Protein AF-W1TRA7-F1 (afdb_monomer_lite)

Secondary structure (DSSP, 8-state):
---HHHHHHHHHHHHHHHHHHTTT-HHHHHHHHHHHHHHHHHHHHHHHHHHHHHHT-S-HHHHHHHIIIIIS---HHHHHHHHT--HHHHHHHHHHHHHHHHHHT--

Organism: NCBI:txid1403946

Foldseek 3Di:
DDPLVVVLVVLVVVLVVVCVVCVPPVVVNVVVCVVSVVVSVVSVVVLVVQLVLLVPDPDPLLSLLSCCCPVVVDDLVRSCVVVVHDSVVSVVSPVVSVVVSVVVPPD

Radius of gyration: 18.51 Å; chains: 1; bounding box: 35×36×48 Å

Structure (mmCIF, N/CA/C/O backbone):
data_AF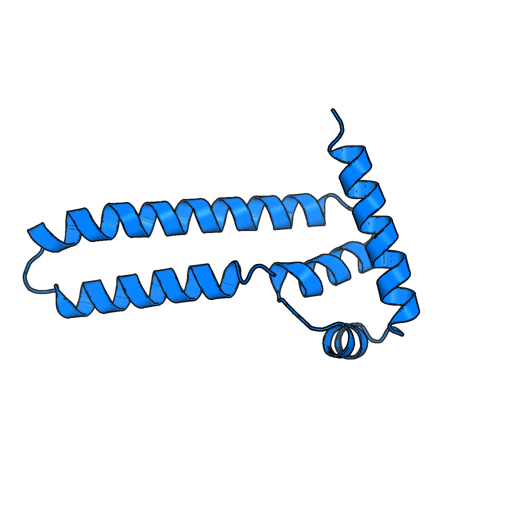-W1TRA7-F1
#
_entry.id   AF-W1TRA7-F1
#
loop_
_atom_site.group_PDB
_atom_site.id
_atom_site.type_symbol
_atom_site.label_atom_id
_atom_site.label_alt_id
_atom_site.label_comp_id
_atom_site.label_asym_id
_atom_site.label_entity_id
_atom_site.label_seq_id
_atom_site.pdbx_PDB_ins_code
_atom_site.Cartn_x
_atom_site.Cartn_y
_atom_site.Cartn_z
_atom_site.occupancy
_atom_site.B_iso_or_equiv
_atom_site.auth_seq_id
_atom_site.auth_comp_id
_atom_site.auth_asym_id
_atom_site.auth_atom_id
_atom_site.pdbx_PDB_model_num
ATOM 1 N N . MET A 1 1 ? -10.633 -0.320 -7.398 1.00 44.34 1 MET A N 1
ATOM 2 C CA . MET A 1 1 ? -9.778 -0.055 -6.219 1.00 44.34 1 MET A CA 1
ATOM 3 C C . MET A 1 1 ? -8.378 -0.496 -6.589 1.00 44.34 1 MET A C 1
ATOM 5 O O . MET A 1 1 ? -8.247 -1.541 -7.207 1.00 44.34 1 MET A O 1
ATOM 9 N N . TYR A 1 2 ? -7.412 0.391 -6.373 1.00 53.34 2 TYR A N 1
ATOM 10 C CA . TYR A 1 2 ? -6.132 0.454 -7.075 1.00 53.34 2 TYR A CA 1
ATOM 11 C C . TYR A 1 2 ? -5.214 -0.737 -6.773 1.00 53.34 2 TYR A C 1
ATOM 13 O O . TYR A 1 2 ? -4.899 -1.021 -5.624 1.00 53.34 2 TYR A O 1
ATOM 21 N N . TYR A 1 3 ? -4.753 -1.392 -7.833 1.00 72.50 3 TYR A N 1
ATOM 22 C CA . TYR A 1 3 ? -3.840 -2.528 -7.805 1.00 72.50 3 TYR A CA 1
ATOM 23 C C . TYR A 1 3 ? -2.380 -2.055 -7.887 1.00 72.50 3 TYR A C 1
ATOM 25 O O . TYR A 1 3 ? -1.631 -2.616 -8.670 1.00 72.50 3 TYR A O 1
ATOM 33 N N . LYS A 1 4 ? -1.972 -1.001 -7.156 1.00 79.25 4 LYS A N 1
ATOM 34 C CA . LYS A 1 4 ? -0.689 -0.294 -7.403 1.00 79.25 4 LYS A CA 1
ATOM 35 C C . LYS A 1 4 ? 0.517 -1.244 -7.505 1.00 79.25 4 LYS A C 1
ATOM 37 O O . LYS A 1 4 ? 1.239 -1.182 -8.491 1.00 79.25 4 LYS A O 1
ATOM 42 N N . ARG A 1 5 ? 0.683 -2.187 -6.565 1.00 85.00 5 ARG A N 1
ATOM 43 C CA . ARG A 1 5 ? 1.761 -3.199 -6.630 1.00 85.00 5 ARG A CA 1
ATOM 44 C C . ARG A 1 5 ? 1.660 -4.113 -7.847 1.00 85.00 5 ARG A C 1
ATOM 46 O O . ARG A 1 5 ? 2.608 -4.208 -8.611 1.00 85.00 5 ARG A O 1
ATOM 53 N N . LEU A 1 6 ? 0.499 -4.731 -8.052 1.00 86.12 6 LEU A N 1
ATOM 54 C CA . LEU A 1 6 ? 0.263 -5.615 -9.196 1.00 86.12 6 LEU A CA 1
ATOM 55 C C . LEU A 1 6 ? 0.397 -4.860 -10.533 1.00 86.12 6 LEU A C 1
ATOM 57 O O . LEU A 1 6 ? 0.816 -5.428 -11.531 1.00 86.12 6 LEU A O 1
ATOM 61 N N . TYR A 1 7 ? 0.057 -3.575 -10.568 1.00 86.44 7 TYR A N 1
ATOM 62 C CA . TYR A 1 7 ? 0.236 -2.706 -11.725 1.00 86.44 7 TYR A CA 1
ATOM 63 C C . TYR A 1 7 ? 1.722 -2.482 -12.019 1.00 86.44 7 TYR A C 1
ATOM 65 O O . TYR A 1 7 ? 2.147 -2.736 -13.140 1.00 86.44 7 TYR A O 1
ATOM 73 N N . ILE A 1 8 ? 2.519 -2.114 -11.010 1.00 89.12 8 ILE A N 1
ATOM 74 C CA . ILE A 1 8 ? 3.979 -1.983 -11.136 1.00 89.12 8 ILE A CA 1
ATOM 75 C C . ILE A 1 8 ? 4.607 -3.309 -11.589 1.00 89.12 8 ILE A C 1
ATOM 77 O O . ILE A 1 8 ? 5.446 -3.315 -12.484 1.00 89.12 8 ILE A O 1
ATOM 81 N N . GLU A 1 9 ? 4.189 -4.437 -11.010 1.00 90.38 9 GLU A N 1
ATOM 82 C CA . GLU A 1 9 ? 4.665 -5.770 -11.403 1.00 90.38 9 GLU A CA 1
ATOM 83 C C . GLU A 1 9 ? 4.348 -6.081 -12.872 1.00 90.38 9 GLU A C 1
ATOM 85 O O . GLU A 1 9 ? 5.222 -6.553 -13.597 1.00 90.38 9 GLU A O 1
ATOM 90 N N . ASN A 1 10 ? 3.137 -5.762 -13.339 1.00 89.50 10 ASN A N 1
ATOM 91 C CA . ASN A 1 10 ? 2.763 -5.938 -14.744 1.00 89.50 10 ASN A CA 1
ATOM 92 C C . ASN A 1 10 ? 3.554 -5.016 -15.683 1.00 89.50 10 ASN A C 1
ATOM 94 O O . ASN A 1 10 ? 3.980 -5.471 -16.745 1.00 89.50 10 ASN A O 1
ATOM 98 N N . LEU A 1 11 ? 3.785 -3.753 -15.304 1.00 88.56 11 LEU A N 1
ATOM 99 C CA . LEU A 1 11 ? 4.616 -2.831 -16.087 1.00 88.56 11 LEU A CA 1
ATOM 100 C C . LEU A 1 11 ? 6.044 -3.367 -16.228 1.00 88.56 11 LEU A C 1
ATOM 102 O O . LEU A 1 11 ? 6.573 -3.441 -17.333 1.00 88.56 11 LEU A O 1
ATOM 106 N N . LYS A 1 12 ? 6.642 -3.825 -15.121 1.00 91.25 12 LYS A N 1
ATOM 107 C CA . LYS A 1 12 ? 7.982 -4.428 -15.122 1.00 91.25 12 LYS A CA 1
ATOM 108 C C . LYS A 1 12 ? 8.048 -5.690 -15.980 1.00 91.25 12 LYS A C 1
ATOM 110 O O . LYS A 1 12 ? 9.005 -5.858 -16.727 1.00 91.25 12 LYS A O 1
ATOM 115 N N . ALA A 1 13 ? 7.042 -6.561 -15.891 1.00 90.94 13 ALA A N 1
ATOM 116 C CA . ALA A 1 13 ? 6.983 -7.782 -16.692 1.00 90.94 13 ALA A CA 1
ATOM 117 C C . ALA A 1 13 ? 6.838 -7.487 -18.194 1.00 90.94 13 ALA A C 1
ATOM 119 O O . ALA A 1 13 ? 7.460 -8.160 -19.010 1.00 90.94 13 ALA A O 1
ATOM 120 N N . THR A 1 14 ? 6.051 -6.469 -18.551 1.00 87.50 14 THR A N 1
ATOM 121 C CA . THR A 1 14 ? 5.879 -6.030 -19.945 1.00 87.50 14 THR A CA 1
ATOM 122 C C . THR A 1 14 ? 7.188 -5.475 -20.499 1.00 87.50 14 THR A C 1
ATOM 124 O O . THR A 1 14 ? 7.642 -5.923 -21.546 1.00 87.50 14 THR A O 1
ATOM 127 N N . LEU A 1 15 ? 7.851 -4.596 -19.743 1.00 87.19 15 LEU A N 1
ATOM 128 C CA . LEU A 1 15 ? 9.148 -4.037 -20.118 1.00 87.19 15 LEU A CA 1
ATOM 129 C C . LEU A 1 15 ? 10.211 -5.128 -20.320 1.00 87.19 15 LEU A C 1
ATOM 131 O O . LEU A 1 15 ? 10.984 -5.079 -21.273 1.00 87.19 15 LEU A O 1
ATOM 135 N N . GLU A 1 16 ? 10.251 -6.128 -19.437 1.00 88.94 16 GLU A N 1
ATOM 136 C CA . GLU A 1 16 ? 11.179 -7.253 -19.576 1.00 88.94 16 GLU A CA 1
ATOM 137 C C . GLU A 1 16 ? 10.878 -8.092 -20.826 1.00 88.94 16 GLU A C 1
ATOM 139 O O . GLU A 1 16 ? 11.793 -8.468 -21.556 1.00 88.94 16 GLU A O 1
ATOM 144 N N . HIS A 1 17 ? 9.601 -8.325 -21.131 1.00 86.25 17 HIS A N 1
ATOM 145 C CA . HIS A 1 17 ? 9.210 -9.019 -22.353 1.00 86.25 17 HIS A CA 1
ATOM 146 C C . HIS A 1 17 ? 9.618 -8.248 -23.620 1.00 86.25 17 HIS A C 1
ATOM 148 O O . HIS A 1 17 ? 10.180 -8.828 -24.552 1.00 86.25 17 HIS A O 1
ATOM 154 N N . ASP A 1 18 ? 9.403 -6.932 -23.645 1.00 82.88 18 ASP A N 1
ATOM 155 C CA . ASP A 1 18 ? 9.763 -6.083 -24.783 1.00 82.88 18 ASP A CA 1
ATOM 156 C C . ASP A 1 18 ? 11.286 -6.027 -24.994 1.00 82.88 18 ASP A C 1
ATOM 158 O O . ASP A 1 18 ? 11.768 -6.087 -26.134 1.00 82.88 18 ASP A O 1
ATOM 162 N N . ARG A 1 19 ? 12.064 -6.021 -23.902 1.00 83.62 19 ARG A N 1
ATOM 163 C CA . ARG A 1 19 ? 13.530 -6.174 -23.931 1.00 83.62 19 ARG A CA 1
ATOM 164 C C . ARG A 1 19 ? 13.968 -7.475 -24.586 1.00 83.62 19 ARG A C 1
ATOM 166 O O . ARG A 1 19 ? 14.921 -7.476 -25.369 1.00 83.62 19 ARG A O 1
ATOM 173 N N . GLU A 1 20 ? 13.298 -8.583 -24.279 1.00 84.94 20 GLU A N 1
ATOM 174 C CA . GLU A 1 20 ? 13.596 -9.882 -24.884 1.00 84.94 20 GLU A CA 1
ATOM 175 C C . GLU A 1 20 ? 13.286 -9.901 -26.386 1.00 84.94 20 GLU A C 1
ATOM 177 O O . GLU A 1 20 ? 14.099 -10.400 -27.171 1.00 84.94 20 GLU A O 1
ATOM 182 N N . LEU A 1 21 ? 12.153 -9.324 -26.803 1.00 78.19 21 LEU A N 1
ATOM 183 C CA . LEU A 1 21 ? 11.727 -9.290 -28.206 1.00 78.19 21 LEU A CA 1
ATOM 184 C C . LEU A 1 21 ? 12.618 -8.402 -29.083 1.00 78.19 21 LEU A C 1
ATOM 186 O O . LEU A 1 21 ? 12.899 -8.742 -30.234 1.00 78.19 21 LEU A O 1
ATOM 190 N N . VAL A 1 22 ? 13.077 -7.269 -28.551 1.00 76.00 22 VAL A N 1
ATOM 191 C CA . VAL A 1 22 ? 13.805 -6.242 -29.317 1.00 76.00 22 VAL A CA 1
ATOM 192 C C . VAL A 1 22 ? 15.320 -6.291 -29.043 1.00 76.00 22 VAL A C 1
ATOM 194 O O . VAL A 1 22 ? 16.084 -5.448 -29.512 1.00 76.00 22 VAL A O 1
ATOM 197 N N . LYS A 1 23 ? 15.802 -7.362 -28.396 1.00 72.25 23 LYS A N 1
ATOM 198 C CA . LYS A 1 23 ? 17.215 -7.632 -28.050 1.00 72.25 23 LYS A CA 1
ATOM 199 C C . LYS A 1 23 ? 18.219 -7.480 -29.208 1.00 72.25 23 LYS A C 1
ATOM 201 O O . LYS A 1 23 ? 19.411 -7.308 -28.969 1.00 72.25 23 LYS A O 1
ATOM 206 N N . LEU A 1 24 ? 17.751 -7.546 -30.459 1.00 69.50 24 LEU A N 1
ATOM 207 C CA . LEU A 1 24 ? 18.550 -7.420 -31.686 1.00 69.50 24 LEU A CA 1
ATOM 208 C C . LEU A 1 24 ? 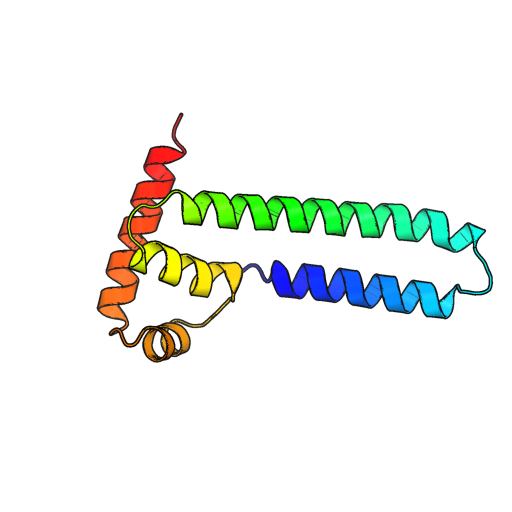18.477 -6.027 -32.360 1.00 69.50 24 LEU A C 1
ATOM 210 O O . LEU A 1 24 ? 19.143 -5.827 -33.372 1.00 69.50 24 LEU A O 1
ATOM 214 N N . SER A 1 25 ? 17.706 -5.064 -31.833 1.00 69.62 25 SER A N 1
ATOM 215 C CA . SER A 1 25 ? 17.550 -3.705 -32.394 1.00 69.62 25 SER A CA 1
ATOM 216 C C . SER A 1 25 ? 17.524 -2.613 -31.298 1.00 69.62 25 SER A C 1
ATOM 218 O O . SER A 1 25 ? 16.457 -2.086 -30.968 1.00 69.62 25 SER A O 1
ATOM 220 N N . PRO A 1 26 ? 18.693 -2.196 -30.776 1.00 68.12 26 PRO A N 1
ATOM 221 C CA . PRO A 1 26 ? 18.810 -1.306 -29.610 1.00 68.12 26 PRO A CA 1
ATOM 222 C C . PRO A 1 26 ? 18.181 0.089 -29.773 1.00 68.12 26 PRO A C 1
ATOM 224 O O . PRO A 1 26 ? 17.689 0.667 -28.808 1.00 68.12 26 PRO A O 1
ATOM 227 N N . GLU A 1 27 ? 18.170 0.643 -30.989 1.00 69.75 27 GLU A N 1
ATOM 228 C CA . GLU A 1 27 ? 17.709 2.020 -31.243 1.00 69.75 27 GLU A CA 1
ATOM 229 C C . GLU A 1 27 ? 16.189 2.195 -31.081 1.00 69.75 27 GLU A C 1
ATOM 231 O O . GLU A 1 27 ? 15.727 3.252 -30.654 1.00 69.75 27 GLU A O 1
ATOM 236 N N . HIS A 1 28 ? 15.404 1.150 -31.366 1.00 65.50 28 HIS A N 1
ATOM 237 C CA . HIS A 1 28 ? 13.950 1.152 -31.154 1.00 65.50 28 HIS A CA 1
ATOM 238 C C . HIS A 1 28 ? 13.577 0.911 -29.684 1.00 65.50 28 HIS A C 1
ATOM 240 O O . HIS A 1 28 ? 12.536 1.380 -29.228 1.00 65.50 28 HIS A O 1
ATOM 246 N N . LEU A 1 29 ? 14.455 0.226 -28.947 1.00 65.50 29 LEU A N 1
ATOM 247 C CA . LEU A 1 29 ? 14.289 -0.135 -27.542 1.00 65.50 29 LEU A CA 1
ATOM 248 C C . LEU A 1 29 ? 14.353 1.119 -26.652 1.00 65.50 29 LEU A C 1
ATOM 250 O O . LEU A 1 29 ? 13.444 1.375 -25.870 1.00 65.50 29 LEU A O 1
ATOM 254 N N . A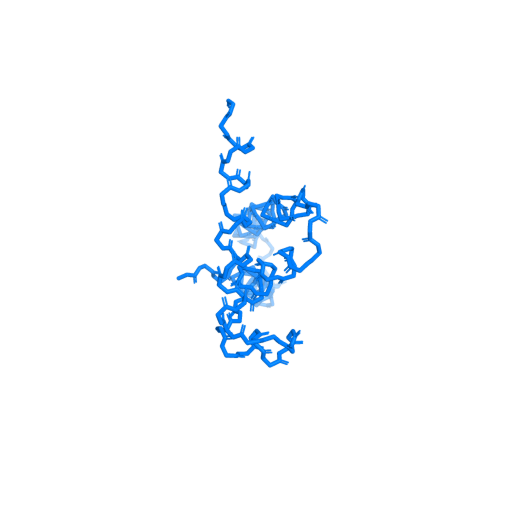LA A 1 30 ? 15.357 1.978 -26.864 1.00 70.69 30 ALA A N 1
ATOM 255 C CA . ALA A 1 30 ? 15.638 3.116 -25.984 1.00 70.69 30 ALA A CA 1
ATOM 256 C C . ALA A 1 30 ? 14.452 4.085 -25.802 1.00 70.69 30 ALA A C 1
ATOM 258 O O . ALA A 1 30 ? 14.234 4.614 -24.710 1.00 70.69 30 ALA A O 1
ATOM 259 N N . ARG A 1 31 ? 13.660 4.326 -26.857 1.00 70.38 31 ARG A N 1
ATOM 260 C CA . ARG A 1 31 ? 12.524 5.259 -26.787 1.00 70.38 31 ARG A CA 1
ATOM 261 C C . ARG A 1 31 ? 11.314 4.668 -26.060 1.00 70.38 31 ARG A C 1
ATOM 263 O O . ARG A 1 31 ? 10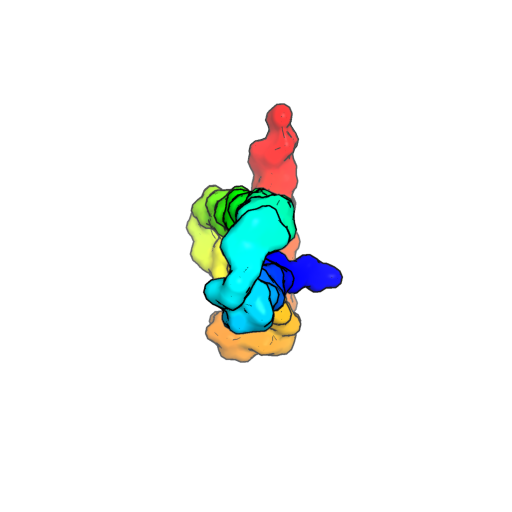.635 5.415 -25.364 1.00 70.38 31 ARG A O 1
ATOM 270 N N . ILE A 1 32 ? 11.046 3.375 -26.238 1.00 69.25 32 ILE A N 1
ATOM 271 C CA . ILE A 1 32 ? 9.931 2.673 -25.582 1.00 69.25 32 ILE A CA 1
ATOM 272 C C . ILE A 1 32 ? 10.251 2.511 -24.094 1.00 69.25 32 ILE A C 1
ATOM 274 O O . ILE A 1 32 ? 9.477 2.944 -23.245 1.00 69.25 32 ILE A O 1
ATOM 278 N N . GLU A 1 33 ? 11.464 2.050 -23.781 1.00 80.25 33 GLU A N 1
ATOM 279 C CA . GLU A 1 33 ? 11.899 1.858 -22.397 1.00 80.25 33 GLU A CA 1
ATOM 280 C C . GLU A 1 33 ? 11.882 3.145 -21.572 1.00 80.25 33 GLU A C 1
ATOM 282 O O . GLU A 1 33 ? 11.573 3.102 -20.388 1.00 80.25 33 GLU A O 1
ATOM 287 N N . THR A 1 34 ? 12.216 4.296 -22.166 1.00 83.19 34 THR A N 1
ATOM 288 C CA . THR A 1 34 ? 12.272 5.558 -21.409 1.00 83.19 34 THR A CA 1
ATOM 289 C C . THR A 1 34 ? 10.905 5.936 -20.831 1.00 83.19 34 THR A C 1
ATOM 291 O O . THR A 1 34 ? 10.827 6.409 -19.698 1.00 83.19 34 THR A O 1
ATOM 294 N N . GLU A 1 35 ? 9.828 5.733 -21.592 1.00 83.62 35 GLU A N 1
ATOM 295 C CA . GLU A 1 35 ? 8.477 6.068 -21.136 1.00 83.62 35 GLU A CA 1
ATOM 296 C C . GLU A 1 35 ? 7.973 5.051 -20.105 1.00 83.62 35 GLU A C 1
ATOM 298 O O . GLU A 1 35 ? 7.475 5.445 -19.050 1.00 83.62 35 GLU A O 1
ATOM 303 N N . ASP A 1 36 ? 8.187 3.757 -20.351 1.00 86.00 36 ASP A N 1
ATOM 304 C CA . ASP A 1 36 ? 7.782 2.696 -19.423 1.00 86.00 36 ASP A CA 1
ATOM 305 C C . ASP A 1 36 ? 8.526 2.794 -18.085 1.00 86.00 36 ASP A C 1
ATOM 307 O O . ASP A 1 36 ? 7.919 2.673 -17.019 1.00 86.00 36 ASP A O 1
ATOM 311 N N . LEU A 1 37 ? 9.831 3.087 -18.114 1.00 89.06 37 LEU A N 1
ATOM 312 C CA . LEU A 1 37 ? 10.630 3.306 -16.907 1.00 89.06 37 LEU A CA 1
ATOM 313 C C . LEU A 1 37 ? 10.122 4.502 -16.104 1.00 89.06 37 LEU A C 1
ATOM 315 O O . LEU A 1 37 ? 10.010 4.406 -14.884 1.00 89.06 37 LEU A O 1
ATOM 319 N N . LYS A 1 38 ? 9.761 5.600 -16.773 1.00 91.19 38 LYS A N 1
ATOM 320 C CA . LYS A 1 38 ? 9.207 6.782 -16.107 1.00 91.19 38 LYS A CA 1
ATOM 321 C C . LYS A 1 38 ? 7.854 6.486 -15.457 1.00 91.19 38 LYS A C 1
ATOM 323 O O . LYS A 1 38 ? 7.579 6.965 -14.358 1.00 91.19 38 LYS A O 1
ATOM 328 N N . GLN A 1 39 ? 7.009 5.689 -16.109 1.00 90.12 39 GLN A N 1
ATOM 329 C CA . GLN A 1 39 ? 5.729 5.264 -15.537 1.00 90.12 39 GLN A CA 1
ATOM 330 C C . GLN A 1 39 ? 5.914 4.340 -14.331 1.00 90.12 39 GLN A C 1
ATOM 332 O O . GLN A 1 39 ? 5.190 4.481 -13.345 1.00 90.12 39 GLN A O 1
ATOM 337 N N . ILE A 1 40 ? 6.887 3.425 -14.387 1.00 91.56 40 ILE A N 1
ATOM 338 C CA . ILE A 1 40 ? 7.254 2.570 -13.252 1.00 91.56 40 ILE A CA 1
ATOM 339 C C . ILE A 1 40 ? 7.760 3.426 -12.089 1.00 91.56 40 ILE A C 1
ATOM 341 O O . ILE A 1 40 ? 7.255 3.273 -10.981 1.00 91.56 40 ILE A O 1
ATOM 345 N N . GLU A 1 41 ? 8.692 4.347 -12.341 1.00 93.94 41 GLU A N 1
ATOM 346 C CA . GLU A 1 41 ? 9.267 5.231 -11.320 1.00 93.94 41 GLU A CA 1
ATOM 347 C C . GLU A 1 41 ? 8.185 6.070 -10.631 1.00 93.94 41 GLU A C 1
ATOM 349 O O . GLU A 1 41 ? 8.120 6.111 -9.402 1.00 93.94 41 GLU A O 1
ATOM 354 N N . GLN A 1 42 ? 7.273 6.673 -11.401 1.00 93.38 42 GLN A N 1
ATOM 355 C CA . GLN A 1 42 ? 6.160 7.431 -10.831 1.00 93.38 42 GLN A CA 1
ATOM 356 C C . GLN A 1 42 ? 5.232 6.541 -9.996 1.00 93.38 42 GLN A C 1
ATOM 358 O O . GLN A 1 42 ? 4.831 6.923 -8.900 1.00 93.38 42 GLN A O 1
ATOM 363 N N . ALA A 1 43 ? 4.892 5.347 -10.487 1.00 91.50 43 ALA A N 1
ATOM 364 C CA . ALA A 1 43 ? 4.021 4.433 -9.756 1.00 91.50 43 ALA A CA 1
ATOM 365 C C . ALA A 1 43 ? 4.671 3.922 -8.456 1.00 91.50 43 ALA A C 1
ATOM 367 O O . ALA A 1 43 ? 3.973 3.718 -7.461 1.00 91.50 43 ALA A O 1
ATOM 368 N N . GLU A 1 44 ? 5.990 3.722 -8.451 1.00 93.31 44 GLU A N 1
ATOM 369 C CA . GLU A 1 44 ? 6.763 3.377 -7.257 1.00 93.31 44 GLU A CA 1
ATOM 370 C C . GLU A 1 44 ? 6.817 4.531 -6.256 1.00 93.31 44 GLU A C 1
ATOM 372 O O . GLU A 1 44 ? 6.599 4.292 -5.069 1.00 93.31 44 GLU A O 1
ATOM 377 N N . ALA A 1 45 ? 7.026 5.766 -6.720 1.00 94.00 45 ALA A N 1
ATOM 378 C CA . ALA A 1 45 ? 6.968 6.958 -5.877 1.00 94.00 45 ALA A CA 1
ATOM 379 C C . ALA A 1 45 ? 5.580 7.118 -5.234 1.00 94.00 45 ALA A C 1
ATOM 381 O O . ALA A 1 45 ? 5.471 7.197 -4.013 1.00 94.00 45 ALA A O 1
ATOM 382 N N . ASP A 1 46 ? 4.510 7.016 -6.027 1.00 92.25 46 ASP A N 1
ATOM 383 C CA . ASP A 1 46 ? 3.127 7.086 -5.540 1.00 92.25 46 ASP A CA 1
ATOM 384 C C . ASP A 1 46 ? 2.786 5.966 -4.542 1.00 92.25 46 ASP A C 1
ATOM 386 O O . ASP A 1 46 ? 1.876 6.104 -3.720 1.00 92.25 46 ASP A O 1
ATOM 390 N N . LEU A 1 47 ? 3.423 4.798 -4.667 1.00 92.62 47 LEU A N 1
ATOM 391 C CA . LEU A 1 47 ? 3.265 3.696 -3.720 1.00 92.62 47 LEU A CA 1
ATOM 392 C C . LEU A 1 47 ? 4.042 3.968 -2.428 1.00 92.62 47 LEU A C 1
ATOM 394 O O . LEU A 1 47 ? 3.563 3.627 -1.346 1.00 92.62 47 LEU A O 1
ATOM 398 N N . GLN A 1 48 ? 5.233 4.548 -2.541 1.00 93.56 48 GLN A N 1
ATOM 399 C CA . GLN A 1 48 ? 6.063 4.899 -1.398 1.00 93.56 48 GLN A CA 1
ATOM 400 C C . GLN A 1 48 ? 5.405 6.002 -0.560 1.00 93.56 48 GLN A C 1
ATOM 402 O O . GLN A 1 48 ? 5.315 5.847 0.656 1.00 93.56 48 GLN A O 1
ATOM 407 N N . ASP A 1 49 ? 4.826 7.020 -1.200 1.00 93.50 49 ASP A N 1
ATOM 408 C CA . ASP A 1 49 ? 4.061 8.075 -0.529 1.00 93.50 49 ASP A CA 1
ATOM 409 C C . ASP A 1 49 ? 2.875 7.504 0.270 1.00 93.50 49 ASP A C 1
ATOM 411 O O . ASP A 1 49 ? 2.658 7.874 1.427 1.00 93.50 49 ASP A O 1
ATOM 415 N N . ASP A 1 50 ? 2.134 6.543 -0.298 1.00 91.69 50 ASP A N 1
ATOM 416 C CA . ASP A 1 50 ? 1.055 5.848 0.418 1.00 91.69 50 ASP A CA 1
ATOM 417 C C . ASP A 1 50 ? 1.589 5.076 1.641 1.00 91.69 50 ASP A C 1
ATOM 419 O O . ASP A 1 50 ? 0.966 5.075 2.708 1.00 91.69 50 ASP A O 1
ATOM 423 N N . ILE A 1 51 ? 2.730 4.391 1.497 1.00 94.31 51 ILE A N 1
ATOM 424 C CA . ILE A 1 51 ? 3.366 3.625 2.579 1.00 94.31 51 ILE A CA 1
ATOM 425 C C . ILE A 1 51 ? 3.818 4.558 3.703 1.00 94.31 51 ILE A C 1
ATOM 427 O O . ILE A 1 51 ? 3.575 4.258 4.874 1.00 94.31 51 ILE A O 1
ATOM 431 N N . ASP A 1 52 ? 4.440 5.683 3.367 1.00 95.31 52 A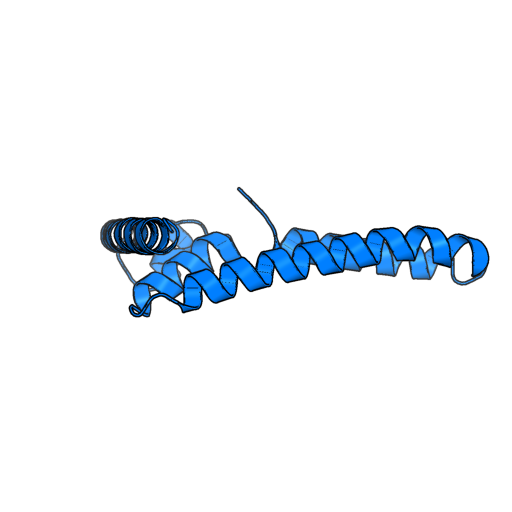SP A N 1
ATOM 432 C CA . ASP A 1 52 ? 4.935 6.653 4.340 1.00 95.31 52 ASP A CA 1
ATOM 433 C C . ASP A 1 52 ? 3.785 7.359 5.057 1.00 95.31 52 ASP A C 1
ATOM 435 O O . ASP A 1 52 ? 3.805 7.488 6.286 1.00 95.31 52 ASP A O 1
ATOM 439 N N . LEU A 1 53 ? 2.714 7.689 4.331 1.00 94.56 53 LEU A N 1
ATOM 440 C CA . LEU A 1 53 ? 1.484 8.196 4.926 1.00 94.56 53 LEU A CA 1
ATOM 441 C C . LEU A 1 53 ? 0.890 7.190 5.920 1.00 94.56 53 LEU A C 1
ATOM 443 O O . LEU A 1 53 ? 0.545 7.569 7.038 1.00 94.56 53 LEU A O 1
ATOM 447 N N . ILE A 1 54 ? 0.805 5.904 5.572 1.00 95.12 54 ILE A N 1
ATOM 448 C CA . ILE A 1 54 ? 0.348 4.867 6.510 1.00 95.12 54 ILE A CA 1
ATOM 449 C C . ILE A 1 54 ? 1.294 4.772 7.715 1.00 95.12 54 ILE A C 1
ATOM 451 O O . ILE A 1 54 ? 0.828 4.683 8.852 1.00 95.12 54 ILE A O 1
ATOM 455 N N . ASN A 1 55 ? 2.608 4.808 7.494 1.00 95.75 55 ASN A N 1
ATOM 456 C CA . ASN A 1 55 ? 3.615 4.709 8.551 1.00 95.75 55 ASN A CA 1
ATOM 457 C C . ASN A 1 55 ? 3.619 5.897 9.519 1.00 95.75 55 ASN A C 1
ATOM 459 O O . ASN A 1 55 ? 4.083 5.733 10.647 1.00 95.75 55 ASN A O 1
ATOM 463 N N . SER A 1 56 ? 3.048 7.039 9.128 1.00 95.31 56 SER A N 1
ATOM 464 C CA . SER A 1 56 ? 2.861 8.198 10.008 1.00 95.31 56 SER A CA 1
ATOM 465 C C . SER A 1 56 ? 1.871 7.957 11.159 1.00 95.31 56 SER A C 1
ATOM 467 O O . SER A 1 56 ? 1.901 8.676 12.154 1.00 95.31 56 SER A O 1
ATOM 469 N N . LEU A 1 57 ? 1.002 6.942 11.063 1.00 95.69 57 LEU A N 1
ATOM 470 C CA . LEU A 1 57 ? 0.061 6.597 12.131 1.00 95.69 57 LEU A CA 1
ATOM 471 C C . LEU A 1 57 ? 0.777 5.920 13.299 1.00 95.69 57 LEU A C 1
ATOM 473 O O . LEU A 1 57 ? 1.470 4.924 13.105 1.00 95.69 57 LEU A O 1
ATOM 477 N N . ASP A 1 58 ? 0.493 6.340 14.531 1.00 95.25 58 ASP A N 1
ATOM 478 C CA . ASP A 1 58 ? 1.081 5.735 15.738 1.00 95.25 58 ASP A CA 1
ATOM 479 C C . ASP A 1 58 ? 0.596 4.296 15.999 1.00 95.25 58 ASP A C 1
ATOM 481 O O . 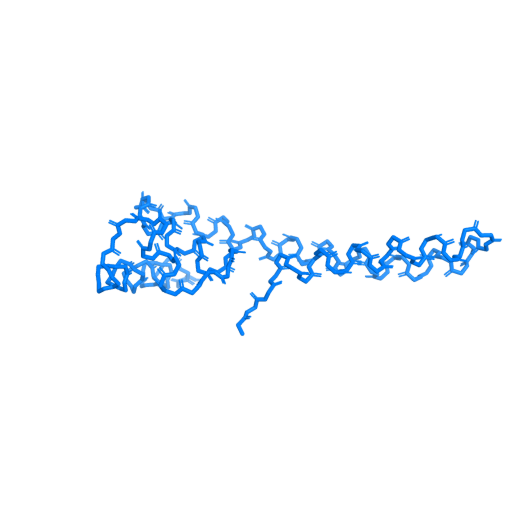ASP A 1 58 ? 1.344 3.424 16.458 1.00 95.25 58 ASP A O 1
ATOM 485 N N . ASP A 1 59 ? -0.670 4.014 15.688 1.00 97.12 59 ASP A N 1
ATOM 486 C CA . ASP A 1 59 ? -1.328 2.747 16.008 1.00 97.12 59 ASP A CA 1
ATOM 487 C C . ASP A 1 59 ? -0.944 1.643 15.007 1.00 97.12 59 ASP A C 1
ATOM 489 O O . ASP A 1 59 ? -1.316 1.662 13.832 1.00 97.12 59 ASP A O 1
ATOM 493 N N . LYS A 1 60 ? -0.227 0.622 15.497 1.00 97.19 60 LYS A N 1
ATOM 494 C CA . LYS A 1 60 ? 0.232 -0.516 14.685 1.00 97.19 60 LYS A CA 1
ATOM 495 C C . LYS A 1 60 ? -0.915 -1.297 14.037 1.00 97.19 60 LYS A C 1
ATOM 497 O O . LYS A 1 60 ? -0.759 -1.768 12.913 1.00 97.19 60 LYS A O 1
ATOM 502 N N . LEU A 1 61 ? -2.044 -1.471 14.725 1.00 97.19 61 LEU A N 1
ATOM 503 C CA . LEU A 1 61 ? -3.189 -2.185 14.162 1.00 97.19 61 LEU A CA 1
ATOM 504 C C . LEU A 1 61 ? -3.794 -1.378 13.012 1.00 97.19 61 LEU A C 1
ATOM 506 O O . LEU A 1 61 ? -4.107 -1.949 11.972 1.00 97.19 61 LEU A O 1
ATOM 510 N N . GLN A 1 62 ? -3.897 -0.059 13.164 1.00 97.69 62 GLN A N 1
ATOM 511 C CA . GLN A 1 62 ? -4.353 0.829 12.095 1.00 97.69 62 GLN A CA 1
ATOM 512 C C . GLN A 1 62 ? -3.425 0.770 10.880 1.00 97.69 62 GLN A C 1
ATOM 514 O O . GLN A 1 62 ? -3.912 0.539 9.773 1.00 97.69 62 GLN A O 1
ATOM 519 N N . ARG A 1 63 ? -2.102 0.864 11.090 1.00 98.06 63 ARG A N 1
ATOM 520 C CA . ARG A 1 63 ? -1.109 0.692 10.018 1.00 98.06 63 ARG A CA 1
ATOM 521 C C . ARG A 1 63 ? -1.292 -0.628 9.286 1.00 98.06 63 ARG A C 1
ATOM 523 O O . ARG A 1 63 ? -1.458 -0.642 8.074 1.00 98.06 63 ARG A O 1
ATOM 530 N N . ASN A 1 64 ? -1.346 -1.731 10.030 1.00 97.69 64 ASN A N 1
ATOM 531 C CA . ASN A 1 64 ? -1.521 -3.061 9.454 1.00 97.69 64 ASN A CA 1
ATOM 532 C C . ASN A 1 64 ? -2.813 -3.158 8.636 1.00 97.69 64 ASN A C 1
ATOM 534 O O . ASN A 1 64 ? -2.787 -3.672 7.524 1.00 97.69 64 ASN A O 1
ATOM 538 N N . ILE A 1 65 ? -3.934 -2.638 9.142 1.00 97.31 65 ILE A N 1
ATOM 539 C CA . ILE A 1 65 ? -5.207 -2.654 8.413 1.00 97.31 65 ILE A CA 1
ATOM 540 C C . ILE A 1 65 ? -5.093 -1.908 7.085 1.00 97.31 65 ILE A C 1
ATOM 542 O O . ILE A 1 65 ? -5.526 -2.437 6.061 1.00 97.31 65 ILE A O 1
ATOM 546 N N . LEU A 1 66 ? -4.526 -0.699 7.091 1.00 96.19 66 LEU A N 1
ATOM 547 C CA . LEU A 1 66 ? -4.385 0.096 5.874 1.00 96.19 66 LEU A CA 1
ATOM 548 C C . LEU A 1 66 ? -3.399 -0.547 4.894 1.00 96.19 66 LEU A C 1
ATOM 550 O O . LEU A 1 66 ? -3.714 -0.634 3.710 1.00 96.19 66 LEU A O 1
ATOM 554 N N . THR A 1 67 ? -2.275 -1.084 5.371 1.00 95.56 67 THR A N 1
ATOM 555 C CA . THR A 1 67 ? -1.321 -1.821 4.532 1.00 95.56 67 THR A CA 1
ATOM 556 C C . THR A 1 67 ? -1.990 -3.019 3.869 1.00 95.56 67 THR A C 1
ATOM 558 O O . THR A 1 67 ? -1.939 -3.169 2.650 1.00 95.56 67 THR A O 1
ATOM 561 N N . GLU A 1 68 ? -2.683 -3.864 4.633 1.00 95.25 68 GLU A N 1
ATOM 562 C CA . GLU A 1 68 ? -3.346 -5.027 4.045 1.00 95.25 68 GLU A CA 1
ATOM 563 C C . GLU A 1 68 ? -4.447 -4.625 3.061 1.00 95.25 68 GLU A C 1
ATOM 565 O O . GLU A 1 68 ? -4.620 -5.259 2.020 1.00 95.25 68 GLU A O 1
ATOM 570 N N . ARG A 1 69 ? -5.174 -3.546 3.361 1.00 94.31 69 ARG A N 1
ATOM 571 C CA . ARG A 1 69 ? -6.293 -3.093 2.542 1.00 94.31 69 ARG A CA 1
ATOM 572 C C . ARG A 1 69 ? -5.865 -2.411 1.247 1.00 94.31 69 ARG A C 1
ATOM 574 O O . ARG A 1 69 ? -6.455 -2.695 0.208 1.00 94.31 69 ARG A O 1
ATOM 581 N N . TYR A 1 70 ? -4.909 -1.492 1.316 1.00 92.44 70 TYR A N 1
ATOM 582 C CA . TYR A 1 70 ? -4.574 -0.583 0.217 1.00 92.44 70 TYR A CA 1
ATOM 583 C C . TYR A 1 70 ? -3.284 -0.968 -0.501 1.00 92.44 70 TYR A C 1
ATOM 585 O O . TYR A 1 70 ? -3.181 -0.758 -1.704 1.00 92.44 70 TYR A O 1
ATOM 593 N N . ILE A 1 71 ? -2.337 -1.592 0.203 1.00 91.75 71 ILE A N 1
ATOM 594 C CA . ILE A 1 71 ? -1.050 -1.992 -0.373 1.00 91.75 71 ILE A CA 1
ATOM 595 C C . ILE A 1 71 ? -1.097 -3.445 -0.862 1.00 91.75 71 ILE A C 1
ATOM 597 O O . ILE A 1 71 ? -0.671 -3.738 -1.977 1.00 91.75 71 ILE A O 1
ATOM 601 N N . ASN A 1 72 ? -1.658 -4.351 -0.055 1.00 91.12 72 ASN A N 1
ATOM 602 C CA . ASN A 1 72 ? -1.767 -5.777 -0.397 1.00 91.12 72 ASN A CA 1
ATOM 603 C C . ASN A 1 72 ? -3.122 -6.157 -1.017 1.00 91.12 72 ASN A C 1
ATOM 605 O O . ASN A 1 72 ? -3.295 -7.296 -1.445 1.00 91.12 72 ASN A O 1
ATOM 609 N N . ASN A 1 73 ? -4.076 -5.221 -1.075 1.00 89.88 73 ASN A N 1
ATOM 610 C CA . ASN A 1 73 ? -5.389 -5.403 -1.698 1.00 89.88 73 ASN A CA 1
ATOM 611 C C . ASN A 1 73 ? -6.186 -6.614 -1.163 1.00 89.88 73 ASN A C 1
ATOM 613 O O . ASN A 1 73 ? -6.894 -7.305 -1.900 1.00 89.88 73 ASN A O 1
ATOM 617 N N . LEU A 1 74 ? -6.086 -6.885 0.137 1.00 92.94 74 LEU A N 1
ATOM 618 C CA . LEU A 1 74 ? -6.829 -7.971 0.762 1.00 92.94 74 LEU A CA 1
ATOM 619 C C . LEU A 1 74 ? -8.299 -7.596 0.993 1.00 92.94 74 LEU A C 1
ATOM 621 O O . LEU A 1 74 ? -8.655 -6.457 1.338 1.00 92.94 74 LEU A O 1
ATOM 625 N N . LYS A 1 75 ? -9.193 -8.581 0.840 1.00 94.38 75 LYS A N 1
ATOM 626 C CA . LYS A 1 75 ? -10.605 -8.406 1.197 1.00 94.38 75 LYS A CA 1
ATOM 627 C C . LYS A 1 75 ? -10.745 -8.405 2.713 1.00 94.38 75 LYS A C 1
ATOM 629 O O . LYS A 1 75 ? -9.942 -8.969 3.440 1.00 94.38 75 LYS A O 1
ATOM 634 N N . TRP A 1 76 ? -11.829 -7.809 3.209 1.00 95.81 76 TRP A N 1
ATOM 635 C CA . TRP A 1 76 ? -12.077 -7.726 4.653 1.00 95.81 76 TRP A CA 1
ATOM 636 C C . TRP A 1 76 ? -12.100 -9.084 5.364 1.00 95.81 76 TRP A C 1
ATOM 638 O O . TRP A 1 76 ? -11.739 -9.127 6.533 1.00 95.81 76 TRP A O 1
ATOM 648 N N . ALA A 1 77 ? -12.539 -10.148 4.683 1.00 95.69 77 ALA A N 1
ATOM 649 C CA . ALA A 1 77 ? -12.497 -11.507 5.219 1.00 95.69 77 ALA A CA 1
ATOM 650 C C . ALA A 1 77 ? -11.043 -11.966 5.411 1.00 95.69 77 ALA A C 1
ATOM 652 O O . ALA A 1 77 ? -10.642 -12.239 6.533 1.00 95.69 77 ALA A O 1
ATOM 653 N N . ASP A 1 78 ? -10.231 -11.884 4.356 1.00 96.81 78 ASP A N 1
ATOM 654 C CA . ASP A 1 78 ? -8.815 -12.263 4.398 1.00 96.81 78 ASP A CA 1
ATOM 655 C C . ASP A 1 78 ? -8.022 -11.439 5.430 1.00 96.81 78 ASP A C 1
ATOM 657 O O . ASP A 1 78 ? -7.152 -11.965 6.116 1.00 96.81 78 ASP A O 1
ATOM 661 N N . ILE A 1 79 ? -8.335 -10.145 5.589 1.00 96.88 79 ILE A N 1
ATOM 662 C CA . ILE A 1 79 ? -7.720 -9.291 6.622 1.00 96.88 79 ILE A CA 1
ATOM 663 C C . ILE A 1 79 ? -8.140 -9.739 8.028 1.00 96.88 79 ILE A C 1
ATOM 665 O O . ILE A 1 79 ? -7.311 -9.739 8.936 1.00 96.88 79 ILE A O 1
ATOM 669 N N . ALA A 1 80 ? -9.413 -10.099 8.225 1.00 97.19 80 ALA A N 1
ATOM 670 C CA . ALA A 1 80 ? -9.914 -10.603 9.505 1.00 97.19 80 ALA A CA 1
ATOM 671 C C . ALA A 1 80 ? -9.201 -11.891 9.912 1.00 97.19 80 ALA A C 1
ATOM 673 O O . ALA A 1 80 ? -8.731 -11.985 11.047 1.00 97.19 80 ALA A O 1
ATOM 674 N N . ASP A 1 81 ? -9.048 -12.814 8.964 1.00 96.94 81 ASP A N 1
ATOM 675 C CA . ASP A 1 81 ? -8.336 -14.070 9.170 1.00 96.94 81 ASP A CA 1
ATOM 676 C C . ASP A 1 81 ? -6.844 -13.821 9.433 1.00 96.94 81 ASP A C 1
ATOM 678 O O . ASP A 1 81 ? -6.282 -14.348 10.390 1.00 96.94 81 ASP A O 1
ATOM 682 N N . LYS A 1 82 ? -6.206 -12.948 8.642 1.00 97.19 82 LYS A N 1
ATOM 683 C CA . LYS A 1 82 ? -4.771 -12.640 8.753 1.00 97.19 82 LYS A CA 1
ATOM 684 C C . LYS A 1 82 ? -4.402 -11.910 10.043 1.00 97.19 82 LYS A C 1
ATOM 686 O O . LYS A 1 82 ? -3.343 -12.164 10.612 1.00 97.19 82 LYS A O 1
ATOM 691 N N . LEU A 1 83 ? -5.231 -10.962 10.478 1.00 96.88 83 LEU A N 1
ATOM 692 C CA . LEU A 1 83 ? -4.970 -10.149 11.669 1.00 96.88 83 LEU A CA 1
ATOM 693 C C . LEU A 1 83 ? -5.599 -10.734 12.939 1.00 96.88 83 LEU A C 1
ATOM 695 O O . LEU A 1 83 ? -5.351 -10.200 14.016 1.00 96.88 83 LEU A O 1
ATOM 699 N N . PHE A 1 84 ? -6.378 -11.814 12.828 1.00 96.75 84 PHE A N 1
ATOM 700 C CA . PHE A 1 84 ? -7.094 -12.460 13.932 1.00 96.75 84 PHE A CA 1
ATOM 701 C C . PHE A 1 84 ? -8.047 -11.512 14.681 1.00 96.75 84 PHE A C 1
ATOM 703 O O . PHE A 1 84 ? -8.174 -11.568 15.905 1.00 96.75 84 PHE A O 1
ATOM 710 N N . TYR A 1 85 ? -8.739 -10.635 13.945 1.00 97.00 85 TYR A N 1
ATOM 711 C CA . TYR A 1 85 ? -9.716 -9.698 14.510 1.00 97.00 85 TYR A CA 1
ATOM 712 C C . TYR A 1 85 ? -11.082 -9.811 13.830 1.00 97.00 85 TYR A C 1
ATOM 714 O O . TYR A 1 85 ? -11.157 -9.918 12.606 1.00 97.00 85 TYR A O 1
ATOM 722 N N . PRO A 1 86 ? -12.187 -9.653 14.584 1.00 96.25 86 PRO A N 1
ATOM 723 C CA . PRO A 1 86 ? -13.510 -9.529 13.992 1.00 96.25 86 PRO A CA 1
ATOM 724 C C . PRO A 1 86 ? -13.588 -8.339 13.034 1.00 96.25 86 PRO A C 1
ATOM 726 O O . PRO A 1 86 ? -13.098 -7.244 13.330 1.00 96.25 86 PRO A O 1
ATOM 729 N N . ARG A 1 87 ? -14.310 -8.517 11.923 1.00 95.38 87 ARG A N 1
ATOM 730 C CA . ARG A 1 87 ? -14.490 -7.480 10.894 1.00 95.38 87 ARG A CA 1
ATOM 731 C C . ARG A 1 87 ? -14.966 -6.139 11.461 1.00 95.38 87 ARG A C 1
ATOM 733 O O . ARG A 1 87 ? -14.515 -5.093 11.008 1.00 95.38 87 ARG A O 1
ATOM 740 N N . GLN A 1 88 ? -15.855 -6.148 12.454 1.00 96.44 88 GLN A N 1
ATOM 741 C CA . GLN A 1 88 ? -16.366 -4.919 13.068 1.00 96.44 88 GLN A CA 1
ATOM 742 C C . GLN A 1 88 ? -15.261 -4.118 13.775 1.00 96.44 88 GLN A C 1
ATOM 744 O O . GLN A 1 88 ? -15.210 -2.895 13.650 1.00 96.44 88 GLN A O 1
ATOM 749 N N . THR A 1 89 ? -14.344 -4.804 14.464 1.00 96.44 89 THR A N 1
ATOM 750 C CA . THR A 1 89 ? -13.171 -4.183 15.089 1.00 96.44 89 THR A CA 1
ATOM 751 C C . THR A 1 89 ? -12.266 -3.573 14.025 1.00 96.44 89 THR A C 1
ATOM 753 O O . THR A 1 89 ? -11.899 -2.405 14.140 1.00 96.44 89 THR A O 1
ATOM 756 N N . LEU A 1 90 ? -11.979 -4.318 12.953 1.00 97.50 90 LEU A N 1
ATOM 757 C CA . LEU A 1 90 ? -11.157 -3.828 11.846 1.00 97.50 90 LEU A CA 1
ATOM 758 C C . LEU A 1 90 ? -11.741 -2.564 11.202 1.00 97.50 90 LEU A C 1
ATOM 760 O O . LEU A 1 90 ? -11.018 -1.594 11.008 1.00 97.50 90 LEU A O 1
ATOM 764 N N . LEU A 1 91 ? -13.050 -2.536 10.933 1.00 97.12 91 LEU A N 1
ATOM 765 C CA . LEU A 1 91 ? -13.719 -1.370 10.343 1.00 97.12 91 LEU A CA 1
ATOM 766 C C . LEU A 1 91 ? -13.661 -0.137 11.253 1.00 97.12 91 LEU A C 1
ATOM 768 O O . LEU A 1 91 ? -13.457 0.975 10.771 1.00 97.12 91 LEU A O 1
ATOM 772 N N . ARG A 1 92 ? -13.797 -0.321 12.571 1.00 97.50 92 ARG A N 1
ATOM 773 C CA . ARG A 1 92 ? -13.682 0.782 13.533 1.00 97.50 92 ARG A CA 1
ATOM 774 C C . ARG A 1 92 ? -12.275 1.381 13.538 1.00 97.50 92 ARG A C 1
ATOM 776 O O . ARG A 1 92 ? -12.141 2.600 13.488 1.00 97.50 92 ARG A O 1
ATOM 783 N N . HIS A 1 93 ? -11.240 0.540 13.587 1.00 97.94 93 HIS A N 1
ATOM 784 C CA . HIS A 1 93 ? -9.850 1.005 13.537 1.00 97.94 93 HIS A CA 1
ATOM 785 C C . HIS A 1 93 ? -9.510 1.625 12.178 1.00 97.94 93 HIS A C 1
ATOM 787 O O . HIS A 1 93 ? -8.876 2.672 12.143 1.00 97.94 93 HIS A O 1
ATOM 793 N N . HIS A 1 94 ? -9.999 1.046 11.080 1.00 97.69 94 HIS A N 1
ATOM 794 C CA . HIS A 1 94 ? -9.863 1.606 9.736 1.00 97.69 94 HIS A CA 1
ATOM 795 C C . HIS A 1 94 ? -10.430 3.025 9.642 1.00 97.69 94 HIS A C 1
ATOM 797 O O . HIS A 1 94 ? -9.734 3.936 9.209 1.00 97.69 94 HIS A O 1
ATOM 803 N N . ASN A 1 95 ? -11.679 3.231 10.068 1.00 96.88 95 ASN A N 1
ATOM 804 C CA . ASN A 1 95 ? -12.318 4.543 9.964 1.00 96.88 95 ASN A CA 1
ATOM 805 C C . ASN A 1 95 ? -11.588 5.586 10.815 1.00 96.88 95 ASN A C 1
ATOM 807 O O . ASN A 1 95 ? -11.336 6.690 10.345 1.00 96.88 95 ASN A O 1
ATOM 811 N N . LYS A 1 96 ? -11.162 5.205 12.025 1.00 96.62 96 LYS A N 1
ATOM 812 C CA . LYS A 1 96 ? -10.353 6.074 12.885 1.00 96.62 96 LYS A CA 1
ATOM 813 C C . LYS A 1 96 ? -9.018 6.449 12.232 1.00 96.62 96 LYS A C 1
ATOM 815 O O . LYS A 1 96 ? -8.624 7.608 12.300 1.00 96.62 96 LYS A O 1
ATOM 820 N N . ALA A 1 97 ? -8.354 5.493 11.587 1.00 96.06 97 ALA A N 1
ATOM 821 C CA . ALA A 1 97 ? -7.108 5.735 10.869 1.00 96.06 97 ALA A CA 1
ATOM 822 C C . ALA A 1 97 ? -7.305 6.744 9.727 1.00 96.06 97 ALA A C 1
ATOM 824 O O . ALA A 1 97 ? -6.555 7.709 9.617 1.00 96.06 97 ALA A O 1
ATOM 825 N N . LEU A 1 98 ? -8.361 6.576 8.921 1.00 95.12 98 LEU A N 1
ATOM 826 C CA . LEU A 1 98 ? -8.678 7.511 7.837 1.00 95.12 98 LEU A CA 1
ATOM 827 C C . LEU A 1 98 ? -8.991 8.921 8.353 1.00 95.12 98 LEU A C 1
ATOM 829 O O . LEU A 1 98 ? -8.551 9.901 7.755 1.00 95.12 98 LEU A O 1
ATOM 833 N N . GLU A 1 99 ? -9.710 9.042 9.470 1.00 94.75 99 GLU A N 1
ATOM 834 C CA . GLU A 1 99 ? -9.962 10.338 10.109 1.00 94.75 99 GLU A CA 1
ATOM 835 C C . GLU A 1 99 ? -8.663 11.010 10.573 1.00 94.75 99 GLU A C 1
ATOM 837 O O . GLU A 1 99 ? -8.504 12.217 10.392 1.00 94.75 99 GLU A O 1
ATOM 842 N N . GLN A 1 100 ? -7.727 10.245 11.147 1.00 93.38 100 GLN A N 1
ATOM 843 C CA . GLN A 1 100 ? -6.424 10.758 11.579 1.00 93.38 100 GLN A CA 1
ATOM 844 C C . GLN A 1 100 ? -5.596 11.267 10.397 1.00 93.38 100 GLN A C 1
ATOM 846 O O . GLN A 1 100 ? -5.119 12.399 10.443 1.00 93.38 100 GLN A O 1
ATOM 851 N N . LEU A 1 101 ? -5.500 10.483 9.319 1.00 90.81 101 LEU A N 1
ATOM 852 C CA . LEU A 1 101 ? -4.787 10.888 8.104 1.00 90.81 101 LEU A CA 1
ATOM 853 C C . LEU A 1 101 ? -5.429 12.111 7.440 1.00 90.81 101 LEU A C 1
ATOM 855 O O . LEU A 1 101 ? -4.729 13.022 7.010 1.00 90.81 101 LEU A O 1
ATOM 859 N N . THR A 1 102 ? -6.763 12.176 7.407 1.00 88.19 102 THR A N 1
ATOM 860 C CA . THR A 1 102 ? -7.482 13.323 6.829 1.00 88.19 102 THR A CA 1
ATOM 861 C C . THR A 1 102 ? -7.196 14.604 7.608 1.00 88.19 102 THR A C 1
ATOM 863 O O . THR A 1 102 ? -6.949 15.640 7.004 1.00 88.19 102 THR A O 1
ATOM 866 N N . ARG A 1 103 ? -7.196 14.546 8.946 1.00 82.69 103 ARG A N 1
ATOM 867 C CA . ARG A 1 103 ? -6.885 15.711 9.790 1.00 82.69 103 ARG A CA 1
ATOM 868 C C . ARG A 1 103 ? -5.428 16.149 9.666 1.00 82.69 103 ARG A C 1
ATOM 870 O O . ARG A 1 103 ? -5.167 17.342 9.714 1.00 82.69 103 ARG A O 1
ATOM 877 N N . HIS A 1 104 ? -4.501 15.206 9.507 1.00 68.00 104 HIS A N 1
ATOM 878 C CA . HIS A 1 104 ? -3.082 15.513 9.316 1.00 68.00 104 HIS A CA 1
ATOM 879 C C . HIS A 1 104 ? -2.769 16.123 7.942 1.00 68.00 104 HIS A C 1
ATOM 881 O O . HIS A 1 104 ? -1.858 16.938 7.852 1.00 68.00 104 HIS A O 1
ATOM 887 N N . ASN A 1 105 ? -3.537 15.778 6.904 1.00 60.62 105 ASN A N 1
ATOM 888 C CA . ASN A 1 105 ? -3.364 16.295 5.541 1.00 60.62 105 ASN A CA 1
ATOM 889 C C . ASN A 1 105 ? -4.142 17.597 5.257 1.00 60.62 105 ASN A C 1
ATOM 891 O O . ASN A 1 105 ? -4.137 18.072 4.124 1.00 60.62 105 ASN A O 1
ATOM 895 N N . GLN A 1 106 ? -4.826 18.179 6.250 1.00 50.47 106 GLN A N 1
ATOM 896 C CA . GLN A 1 106 ? -5.430 19.513 6.153 1.00 50.47 106 GLN A CA 1
ATOM 897 C C . GLN A 1 106 ? -4.459 20.575 6.688 1.00 50.47 106 GLN A C 1
ATOM 899 O O . GLN A 1 106 ? -4.642 21.083 7.794 1.00 50.47 106 GLN A O 1
ATOM 904 N N . PHE A 1 107 ? -3.438 20.905 5.894 1.00 35.84 107 PHE A N 1
ATOM 905 C CA . PHE A 1 107 ? -2.627 22.119 6.034 1.00 35.84 107 PHE A CA 1
ATOM 906 C C . PHE A 1 107 ? -2.450 22.784 4.672 1.00 35.84 107 PHE A C 1
ATOM 908 O O . PHE A 1 107 ? -2.129 22.058 3.706 1.00 35.84 107 PHE A O 1
#

pLDDT: mean 87.7, std 12.34, range [35.84, 98.06]

InterPro domains:
  IPR010861 Protein of unknown function DUF1492 [PF07374] (52-101)
  IPR013324 RNA polymerase sigma factor, region 3/4-like [SSF88659] (57-103)
  IPR036388 Winged helix-like DNA-binding domain superfamily [G3DSA:1.10.10.10] (22-106)

Sequence (107 aa):
MYYKRLYIENLKATLEHDRELVKLSPEHLARIETEDLKQIEQAEADLQDDIDLINSLDDKLQRNILTERYINNLKWADIADKLFYPRQTLLRHHNKALEQLTRHNQF